Protein AF-A0A7V7JJ80-F1 (afdb_monomer)

Structure (mmCIF, N/CA/C/O backbone):
data_AF-A0A7V7JJ80-F1
#
_entry.id   AF-A0A7V7JJ80-F1
#
loop_
_atom_site.group_PDB
_atom_site.id
_atom_site.type_symbol
_atom_site.label_atom_id
_atom_site.label_alt_id
_atom_site.label_comp_id
_atom_site.label_asym_id
_atom_site.label_entity_id
_atom_site.label_seq_id
_atom_site.pdbx_PDB_ins_code
_atom_site.Cartn_x
_atom_site.Cartn_y
_atom_site.Cartn_z
_atom_site.occupancy
_atom_site.B_iso_or_equiv
_atom_site.auth_seq_id
_atom_site.auth_comp_id
_atom_site.auth_asym_id
_atom_site.auth_atom_id
_atom_site.pdbx_PDB_model_num
ATOM 1 N N . MET A 1 1 ? 18.410 -18.237 35.821 1.00 36.31 1 MET A N 1
ATOM 2 C CA . MET A 1 1 ? 18.209 -16.831 36.235 1.00 36.31 1 MET A CA 1
ATOM 3 C C . MET A 1 1 ? 16.917 -16.385 35.571 1.00 36.31 1 MET A C 1
ATOM 5 O O . MET A 1 1 ? 16.796 -16.588 34.374 1.00 36.31 1 MET A O 1
ATOM 9 N N . ALA A 1 2 ? 15.917 -16.011 36.369 1.00 37.94 2 ALA A N 1
ATOM 10 C CA . ALA A 1 2 ? 14.494 -16.068 36.029 1.00 37.94 2 ALA A CA 1
ATOM 11 C C . ALA A 1 2 ? 14.069 -15.087 34.918 1.00 37.94 2 ALA A C 1
ATOM 13 O O . ALA A 1 2 ? 14.255 -13.881 35.054 1.00 37.94 2 ALA A O 1
ATOM 14 N N . GLU A 1 3 ? 13.460 -15.618 33.855 1.00 37.62 3 GLU A N 1
ATOM 15 C CA . GLU A 1 3 ? 12.660 -14.861 32.888 1.00 37.62 3 GLU A CA 1
ATOM 16 C C . GLU A 1 3 ? 11.369 -14.423 33.586 1.00 37.62 3 GLU A C 1
ATOM 18 O O . GLU A 1 3 ? 10.495 -15.235 33.890 1.00 37.62 3 GLU A O 1
ATOM 23 N N . SER A 1 4 ? 11.262 -13.137 33.907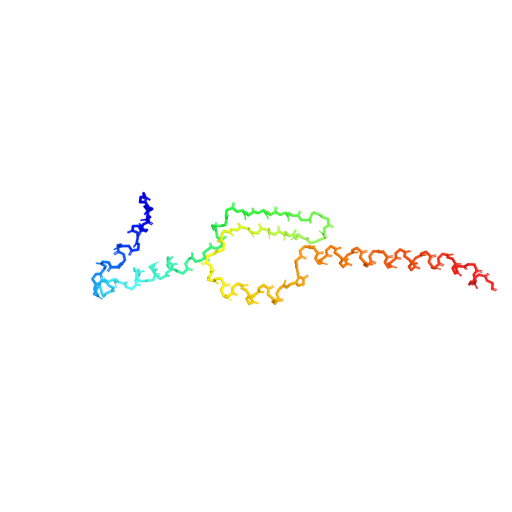 1.00 41.31 4 SER A N 1
ATOM 24 C CA . SER A 1 4 ? 10.019 -12.537 34.374 1.00 41.31 4 SER A CA 1
ATOM 25 C C . SER A 1 4 ? 9.044 -12.438 33.201 1.00 41.31 4 SER A C 1
ATOM 27 O O . SER A 1 4 ? 8.960 -11.417 32.521 1.00 41.31 4 SER A O 1
ATOM 29 N N . SER A 1 5 ? 8.300 -13.519 32.965 1.00 47.38 5 SER A N 1
ATOM 30 C CA . SER A 1 5 ? 7.060 -13.502 32.192 1.00 47.38 5 SER A CA 1
ATOM 31 C C . SER A 1 5 ? 6.161 -12.413 32.775 1.00 47.38 5 SER A C 1
ATOM 33 O O . SER A 1 5 ? 5.546 -12.602 33.822 1.00 47.38 5 SER A O 1
ATOM 35 N N . GLN A 1 6 ? 6.144 -11.234 32.152 1.00 55.06 6 GLN A N 1
ATOM 36 C CA . GLN A 1 6 ? 5.188 -10.181 32.473 1.00 55.06 6 GLN A CA 1
ATOM 37 C C . GLN A 1 6 ? 3.812 -10.677 32.033 1.00 55.06 6 GLN A C 1
ATOM 39 O O . GLN A 1 6 ? 3.379 -10.419 30.912 1.00 55.06 6 GLN A O 1
ATOM 44 N N . THR A 1 7 ? 3.151 -11.445 32.895 1.00 56.66 7 THR A N 1
ATOM 45 C CA . THR A 1 7 ? 1.742 -11.788 32.740 1.00 56.66 7 THR A CA 1
ATOM 46 C C . THR A 1 7 ? 0.983 -10.477 32.624 1.00 56.66 7 THR A C 1
ATOM 48 O O . THR A 1 7 ? 1.120 -9.588 33.467 1.00 56.66 7 THR A O 1
ATOM 51 N N . ASN A 1 8 ? 0.253 -10.310 31.528 1.00 75.31 8 ASN A N 1
ATOM 52 C CA . ASN A 1 8 ? -0.501 -9.097 31.286 1.00 75.31 8 ASN A CA 1
ATOM 53 C C . ASN A 1 8 ? -1.548 -8.968 32.411 1.00 75.31 8 ASN A C 1
ATOM 55 O O . ASN A 1 8 ? -2.405 -9.844 32.521 1.00 75.31 8 ASN A O 1
ATOM 59 N N . PRO A 1 9 ? -1.517 -7.919 33.254 1.00 76.00 9 PRO A N 1
ATOM 60 C CA . PRO A 1 9 ? -2.394 -7.814 34.426 1.00 76.00 9 PRO A CA 1
ATOM 61 C C . PRO A 1 9 ? -3.887 -7.809 34.061 1.00 76.00 9 PRO A C 1
ATOM 63 O O . PRO A 1 9 ? -4.733 -8.126 34.891 1.00 76.00 9 PRO A O 1
ATOM 66 N N . LEU A 1 10 ? -4.220 -7.480 32.808 1.00 72.38 10 LEU A N 1
ATOM 67 C CA . LEU A 1 10 ? -5.570 -7.627 32.264 1.00 72.38 10 LEU A CA 1
ATOM 68 C C . LEU A 1 10 ? -5.978 -9.088 32.072 1.00 72.38 10 LEU A C 1
ATOM 70 O O . LEU A 1 10 ? -7.122 -9.430 32.326 1.00 72.38 10 LEU A O 1
ATOM 74 N N . GLU A 1 11 ? -5.066 -9.939 31.620 1.00 75.25 11 GLU A N 1
ATOM 75 C CA . GLU A 1 11 ? -5.327 -11.353 31.338 1.00 75.25 11 GLU A CA 1
ATOM 76 C C . GLU A 1 11 ? -5.590 -12.115 32.642 1.00 75.25 11 GLU A C 1
ATOM 78 O O . GLU A 1 11 ? -6.582 -12.826 32.759 1.00 75.25 11 GLU A O 1
ATOM 83 N N . GLU A 1 12 ? -4.804 -11.825 33.681 1.00 83.25 12 GLU A N 1
ATOM 84 C CA . GLU A 1 12 ? -5.011 -12.372 35.024 1.00 83.25 12 GLU A CA 1
ATOM 85 C C . GLU A 1 12 ? -6.308 -11.871 35.686 1.00 83.25 12 GLU A C 1
ATOM 87 O O . GLU A 1 12 ? -6.955 -12.603 36.436 1.00 83.25 12 GLU A O 1
ATOM 92 N N . LEU A 1 13 ? -6.717 -10.629 35.410 1.00 81.00 13 LEU A N 1
ATOM 93 C CA . LEU A 1 13 ? -7.990 -10.091 35.891 1.00 81.00 13 LEU A CA 1
ATOM 94 C C . LEU A 1 13 ? -9.185 -10.735 35.177 1.00 81.00 13 LEU A C 1
ATOM 96 O O . LEU A 1 13 ? -10.186 -11.031 35.828 1.00 81.00 13 LEU A O 1
ATOM 100 N N . LEU A 1 14 ? -9.081 -10.962 33.865 1.00 81.06 14 LEU A N 1
ATOM 101 C CA . LEU A 1 14 ? -10.126 -11.606 33.068 1.00 81.06 14 LEU A CA 1
ATOM 102 C C . LEU A 1 14 ? -10.324 -13.075 33.471 1.00 81.06 14 LEU A C 1
ATOM 104 O O . LEU A 1 14 ? -11.468 -13.506 33.594 1.00 81.06 14 LEU A O 1
ATOM 108 N N . ASP A 1 15 ? -9.244 -13.805 33.765 1.00 83.06 15 ASP A N 1
ATOM 109 C CA . ASP A 1 15 ? -9.297 -15.199 34.241 1.00 83.06 15 ASP A CA 1
ATOM 110 C C . ASP A 1 15 ? -9.944 -15.347 35.626 1.00 83.06 15 ASP A C 1
ATOM 112 O O . ASP A 1 15 ? -10.480 -16.400 35.971 1.00 83.06 15 ASP A O 1
ATOM 116 N N . ARG A 1 16 ? -9.907 -14.287 36.440 1.00 84.94 16 ARG A N 1
ATOM 117 C CA . ARG A 1 16 ? -10.488 -14.262 37.790 1.00 84.94 16 ARG A CA 1
ATOM 118 C C . ARG A 1 16 ? -11.930 -13.757 37.822 1.00 84.94 16 ARG A C 1
ATOM 120 O O . ARG A 1 16 ? -12.499 -13.634 38.909 1.00 84.94 16 ARG A O 1
ATOM 127 N N . LEU A 1 17 ? -12.529 -13.443 36.671 1.00 85.06 17 LEU A N 1
ATOM 128 C CA . LEU A 1 17 ? -13.918 -13.000 36.623 1.00 85.06 17 LEU A CA 1
ATOM 129 C C . LEU A 1 17 ? -14.867 -14.139 37.044 1.00 85.06 17 LEU A C 1
ATOM 131 O O . LEU A 1 17 ? -14.761 -15.255 36.533 1.00 85.06 17 LEU A O 1
ATOM 135 N N . PRO A 1 18 ? -15.828 -13.880 37.951 1.00 85.75 18 PRO A N 1
ATOM 136 C CA . PRO A 1 18 ? -16.830 -14.871 38.315 1.00 85.75 18 PRO A CA 1
ATOM 137 C C . PRO A 1 18 ? -17.737 -15.180 37.117 1.00 85.75 18 PRO A C 1
ATOM 139 O O . PRO A 1 18 ? -18.070 -14.292 36.330 1.00 85.75 18 PRO A O 1
ATOM 142 N N . SER A 1 19 ? -18.191 -16.430 37.005 1.00 74.62 19 SER A N 1
ATOM 143 C CA . SER A 1 19 ? -18.946 -16.935 35.846 1.00 74.62 19 SER A CA 1
ATOM 144 C C . SER A 1 19 ? -20.260 -16.193 35.556 1.00 74.62 19 SER A C 1
ATOM 146 O O . SER A 1 19 ? -20.725 -16.230 34.422 1.00 74.62 19 SER A O 1
ATOM 148 N N . GLY A 1 20 ? -20.820 -15.482 36.541 1.00 79.81 20 GLY A N 1
ATOM 149 C CA . GLY A 1 20 ? -22.026 -14.653 36.403 1.00 79.81 20 GLY A CA 1
ATOM 150 C C . GLY A 1 20 ? -21.773 -13.148 36.242 1.00 79.81 20 GLY A C 1
ATOM 151 O O . GLY A 1 20 ? -22.715 -12.364 36.297 1.00 79.81 20 GLY A O 1
ATOM 152 N N . PHE A 1 21 ? -20.523 -12.696 36.072 1.00 84.44 21 PHE A N 1
ATOM 153 C CA . PHE A 1 21 ? -20.210 -11.262 35.945 1.00 84.44 21 PHE A CA 1
ATOM 154 C C . PHE A 1 21 ? -20.988 -10.591 34.802 1.00 84.44 21 PHE A C 1
ATOM 156 O O . PHE A 1 21 ? -21.492 -9.477 34.943 1.00 84.44 21 PHE A O 1
ATOM 163 N N . PHE A 1 22 ? -21.128 -11.294 33.677 1.00 79.00 22 PHE A N 1
ATOM 164 C CA . PHE A 1 22 ? -21.805 -10.782 32.488 1.00 79.00 22 PHE A CA 1
ATOM 165 C C . PHE A 1 22 ? -23.332 -10.717 32.630 1.00 79.00 22 PHE A C 1
ATOM 167 O O . PHE A 1 22 ? -23.969 -9.955 31.898 1.00 79.00 22 PHE A O 1
ATOM 174 N N . ASP A 1 23 ? -23.907 -11.445 33.592 1.00 82.75 23 ASP A N 1
ATOM 175 C CA . ASP A 1 23 ? -25.349 -11.448 33.861 1.00 82.75 23 ASP A CA 1
ATOM 176 C C . ASP A 1 23 ? -25.799 -10.152 34.548 1.00 82.75 23 ASP A C 1
ATOM 178 O O . ASP A 1 23 ? -26.925 -9.699 34.351 1.00 82.75 23 ASP A O 1
ATOM 182 N N . GLY A 1 24 ? -24.899 -9.513 35.305 1.00 83.38 24 GLY A N 1
ATOM 183 C CA . GLY A 1 24 ? -25.138 -8.219 35.950 1.00 83.38 24 GLY A CA 1
ATOM 184 C C . GLY A 1 24 ? -24.974 -7.011 35.023 1.00 83.38 24 GLY A C 1
ATOM 185 O O . GLY A 1 24 ? -25.331 -5.897 35.406 1.00 83.38 24 GLY A O 1
ATOM 186 N N . LEU A 1 25 ? -24.441 -7.203 33.810 1.00 86.00 25 LEU A N 1
ATOM 187 C CA . LEU A 1 25 ? -24.263 -6.115 32.850 1.00 86.00 25 LEU A CA 1
ATOM 188 C C . LEU A 1 25 ? -25.589 -5.769 32.185 1.00 86.00 25 LEU A C 1
ATOM 190 O O . LEU A 1 25 ? -26.252 -6.631 31.596 1.00 86.00 25 LEU A O 1
ATOM 194 N N . ASN A 1 26 ? -25.932 -4.483 32.193 1.00 88.69 26 ASN A N 1
ATOM 195 C CA . ASN A 1 26 ? -27.064 -3.994 31.421 1.00 88.69 26 ASN A CA 1
ATOM 196 C C . ASN A 1 26 ? -26.767 -4.066 29.904 1.00 88.69 26 ASN A C 1
ATOM 198 O O . ASN A 1 26 ? -25.629 -4.275 29.469 1.00 88.69 26 ASN A O 1
ATOM 202 N N . ALA A 1 27 ? -27.804 -3.914 29.078 1.00 85.69 27 ALA A N 1
ATOM 203 C CA . ALA A 1 27 ? -27.669 -4.025 27.624 1.00 85.69 27 ALA A CA 1
ATOM 204 C C . ALA A 1 27 ? -26.675 -3.004 27.032 1.00 85.69 27 ALA A C 1
ATOM 206 O O . ALA A 1 27 ? -25.952 -3.320 26.089 1.00 85.69 27 ALA A O 1
ATOM 207 N N . GLU A 1 28 ? -26.598 -1.809 27.616 1.00 84.88 28 GLU A N 1
ATOM 208 C CA . GLU A 1 28 ? -25.734 -0.718 27.161 1.00 84.88 28 GLU A CA 1
ATOM 209 C C . GLU A 1 28 ? -24.254 -0.974 27.495 1.00 84.88 28 GLU A C 1
ATOM 211 O O . GLU A 1 28 ? -23.388 -0.857 26.633 1.00 84.88 28 GLU A O 1
ATOM 216 N N . GLN A 1 29 ? -23.961 -1.443 28.707 1.00 85.94 29 GLN A N 1
ATOM 217 C CA . GLN A 1 29 ? -22.632 -1.853 29.166 1.00 85.94 29 GLN A CA 1
ATOM 218 C C . GLN A 1 29 ? -22.110 -3.041 28.360 1.00 85.94 29 GLN A C 1
ATOM 220 O O . GLN A 1 29 ? -20.927 -3.107 28.029 1.00 85.94 29 GLN A O 1
ATOM 225 N N . ARG A 1 30 ? -22.998 -3.973 27.999 1.00 84.31 30 ARG A N 1
ATOM 226 C CA . ARG A 1 30 ? -22.653 -5.117 27.152 1.00 84.31 30 ARG A CA 1
ATOM 227 C C . ARG A 1 30 ? -22.303 -4.679 25.732 1.00 84.31 30 ARG A C 1
ATOM 229 O O . ARG A 1 30 ? -21.334 -5.186 25.173 1.00 84.31 30 ARG A O 1
ATOM 236 N N . ALA A 1 31 ? -23.042 -3.717 25.177 1.00 82.31 31 ALA A N 1
ATOM 237 C CA . ALA A 1 31 ? -22.739 -3.129 23.874 1.00 82.31 31 ALA A CA 1
ATOM 238 C C . ALA A 1 31 ? -21.396 -2.378 23.885 1.00 82.31 31 ALA A C 1
ATOM 240 O O . ALA A 1 31 ? -20.579 -2.581 22.992 1.00 82.31 31 ALA A O 1
ATOM 241 N N . GLN A 1 32 ? -21.123 -1.593 24.930 1.00 82.56 32 GLN A N 1
ATOM 242 C CA . GLN A 1 32 ? -19.850 -0.881 25.094 1.00 82.56 32 GLN A CA 1
ATOM 243 C C . GLN A 1 32 ? -18.660 -1.839 25.246 1.00 82.56 32 GLN A C 1
ATOM 245 O O . GLN A 1 32 ? -17.607 -1.624 24.645 1.00 82.56 32 GLN A O 1
ATOM 250 N N . LEU A 1 33 ? -18.817 -2.924 26.012 1.00 82.38 33 LEU A N 1
ATOM 251 C CA . LEU A 1 33 ? -17.774 -3.938 26.171 1.00 82.38 33 LEU A CA 1
ATOM 252 C C . LEU A 1 33 ? -17.515 -4.692 24.859 1.00 82.38 33 LEU A C 1
ATOM 254 O O . LEU A 1 33 ? -16.364 -4.949 24.502 1.00 82.38 33 LEU A O 1
ATOM 258 N N . TRP A 1 34 ? -18.582 -5.003 24.120 1.00 78.88 34 TRP A N 1
ATOM 259 C CA . TRP A 1 34 ? -18.492 -5.605 22.793 1.00 78.88 34 TRP A CA 1
ATOM 260 C C . TRP A 1 34 ? -17.746 -4.699 21.807 1.00 78.88 34 TRP A C 1
ATOM 262 O O . TRP A 1 34 ? -16.843 -5.162 21.107 1.00 78.88 34 TRP A O 1
ATOM 272 N N . GLU A 1 35 ? -18.069 -3.404 21.798 1.00 77.88 35 GLU A N 1
ATOM 273 C CA . GLU A 1 35 ? -17.414 -2.391 20.969 1.00 77.88 35 GLU A CA 1
ATOM 274 C C . GLU A 1 35 ? -15.931 -2.227 21.331 1.00 77.88 35 GLU A C 1
ATOM 276 O O . GLU A 1 35 ? -15.075 -2.211 20.444 1.00 77.88 35 GLU A O 1
ATOM 281 N N . ALA A 1 36 ? -15.597 -2.203 22.624 1.00 75.94 36 ALA A N 1
ATOM 282 C CA . ALA A 1 36 ? -14.215 -2.146 23.096 1.00 75.94 36 ALA A CA 1
ATOM 283 C C . ALA A 1 36 ? -13.399 -3.387 22.685 1.00 75.94 36 ALA A C 1
ATOM 285 O O . ALA A 1 36 ? -12.232 -3.257 22.312 1.00 75.94 36 ALA A O 1
ATOM 286 N N . GLY A 1 37 ? -14.010 -4.578 22.699 1.00 70.50 37 GLY A N 1
ATOM 287 C CA . GLY A 1 37 ? -13.384 -5.821 22.234 1.00 70.50 37 GLY A CA 1
ATOM 288 C C . GLY A 1 37 ? -13.229 -5.906 20.710 1.00 70.50 37 GLY A C 1
ATOM 289 O O . GLY A 1 37 ? -12.277 -6.508 20.217 1.00 70.50 37 GLY A O 1
ATOM 290 N N . HIS A 1 38 ? -14.128 -5.266 19.957 1.00 62.62 38 HIS A N 1
ATOM 291 C CA . HIS A 1 38 ? -14.109 -5.226 18.488 1.00 62.62 38 HIS A CA 1
ATOM 292 C C . HIS A 1 38 ? -13.323 -4.052 17.910 1.00 62.62 38 HIS A C 1
ATOM 294 O O . HIS A 1 38 ? -13.148 -3.971 16.692 1.00 62.62 38 HIS A O 1
ATOM 300 N N . ALA A 1 39 ? -12.794 -3.171 18.757 1.00 53.16 39 ALA A N 1
ATOM 301 C CA . ALA A 1 39 ? -11.908 -2.089 18.373 1.00 53.16 39 ALA A CA 1
ATOM 302 C C . ALA A 1 39 ? -10.526 -2.615 17.923 1.00 53.16 39 ALA A C 1
ATOM 304 O O . ALA A 1 39 ? -9.487 -2.154 18.396 1.00 53.16 39 ALA A O 1
ATOM 305 N N . VAL A 1 40 ? -10.481 -3.485 16.904 1.00 52.31 40 VAL A N 1
ATOM 306 C CA . VAL A 1 40 ? -9.360 -3.596 15.956 1.00 52.31 40 VAL A CA 1
ATOM 307 C C . VAL A 1 40 ? -9.363 -2.314 15.130 1.00 52.31 40 VAL A C 1
ATOM 309 O O . VAL A 1 40 ? -9.660 -2.268 13.939 1.00 52.31 40 VAL A O 1
ATOM 312 N N . THR A 1 41 ? -9.133 -1.207 15.820 1.00 52.06 41 THR A N 1
ATOM 313 C CA . THR A 1 41 ? -9.216 0.100 15.219 1.00 52.06 41 THR A CA 1
ATOM 314 C C . THR A 1 41 ? -7.868 0.357 14.592 1.00 52.06 41 THR A C 1
ATOM 316 O O . THR A 1 41 ? -6.858 0.518 15.278 1.00 52.06 41 THR A O 1
ATOM 319 N N . TRP A 1 42 ? -7.881 0.507 13.277 1.00 51.88 42 TRP A N 1
ATOM 320 C CA . TRP A 1 42 ? -6.789 0.977 12.429 1.00 51.88 42 TRP A CA 1
ATOM 321 C C . TRP A 1 42 ? -6.215 2.351 12.876 1.00 51.88 42 TRP A C 1
ATOM 323 O O . TRP A 1 42 ? -5.347 2.921 12.223 1.00 51.88 42 TRP A O 1
ATOM 333 N N . LYS A 1 43 ? -6.703 2.920 13.991 1.00 53.38 43 LYS A N 1
ATOM 334 C CA . LYS A 1 43 ? -6.251 4.158 14.635 1.00 53.38 43 LYS A CA 1
ATOM 335 C C . LYS A 1 43 ? -4.907 4.019 15.359 1.00 53.38 43 LYS A C 1
ATOM 337 O O . LYS A 1 43 ? -4.300 5.046 15.637 1.00 53.38 43 LYS A O 1
ATOM 342 N N . ARG A 1 44 ? -4.431 2.808 15.679 1.00 53.81 44 ARG A N 1
ATOM 343 C CA . ARG A 1 44 ? -3.230 2.608 16.517 1.00 53.81 44 ARG A CA 1
ATOM 344 C C . ARG 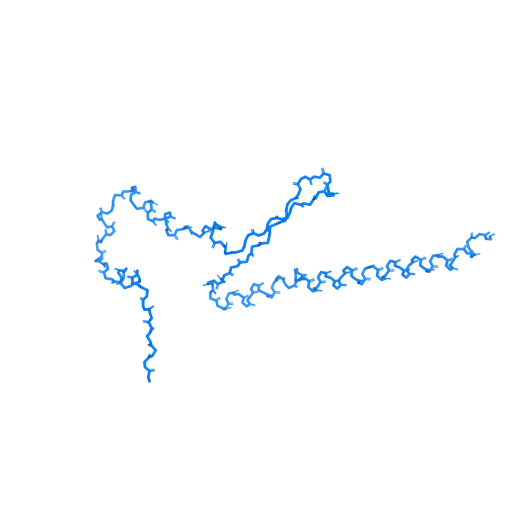A 1 44 ? -2.110 1.857 15.790 1.00 53.81 44 ARG A C 1
ATOM 346 O O . ARG A 1 44 ? -1.555 0.901 16.318 1.00 53.81 44 ARG A O 1
ATOM 353 N N . HIS A 1 45 ? -1.778 2.282 14.572 1.00 54.31 45 HIS A N 1
ATOM 354 C CA . HIS A 1 45 ? -0.547 1.836 13.915 1.00 54.31 45 HIS A CA 1
ATOM 355 C C . HIS A 1 45 ? 0.591 2.818 14.233 1.00 54.31 45 HIS A C 1
ATOM 357 O O . HIS A 1 45 ? 0.398 4.021 14.053 1.00 54.31 45 HIS A O 1
ATOM 363 N N . PRO A 1 46 ? 1.755 2.340 14.715 1.00 51.91 46 PRO A N 1
ATOM 364 C CA . PRO A 1 46 ? 2.871 3.199 15.117 1.00 51.91 46 PRO A CA 1
ATOM 365 C C . PRO A 1 46 ? 3.460 4.011 13.957 1.00 51.91 46 PRO A C 1
ATOM 367 O O . PRO A 1 46 ? 4.086 5.038 14.196 1.00 51.91 46 PRO A O 1
ATOM 370 N N . VAL A 1 47 ? 3.227 3.598 12.706 1.00 52.75 47 VAL A N 1
ATOM 371 C CA . VAL A 1 47 ? 3.638 4.346 11.516 1.00 52.75 47 VAL A CA 1
ATOM 372 C C . VAL A 1 47 ? 2.445 4.502 10.573 1.00 52.75 47 VAL A C 1
ATOM 374 O O . VAL A 1 47 ? 1.933 3.521 10.033 1.00 52.75 47 VAL A O 1
ATOM 377 N N . ASN A 1 48 ? 2.007 5.748 10.378 1.00 58.78 48 ASN A N 1
ATOM 378 C CA . ASN A 1 48 ? 0.971 6.148 9.425 1.00 58.78 48 ASN A CA 1
ATOM 379 C C . ASN A 1 48 ? 1.526 7.293 8.570 1.00 58.78 48 ASN A C 1
ATOM 381 O O . ASN A 1 48 ? 1.438 8.461 8.947 1.00 58.78 48 ASN A O 1
ATOM 385 N N . ILE A 1 49 ? 2.158 6.947 7.448 1.00 65.19 49 ILE A N 1
ATOM 386 C CA . ILE A 1 49 ? 2.716 7.927 6.513 1.00 65.19 49 ILE A CA 1
ATOM 387 C C . ILE A 1 49 ? 1.701 8.118 5.393 1.00 65.19 49 ILE A C 1
ATOM 389 O O . ILE A 1 49 ? 1.368 7.173 4.677 1.00 65.19 49 ILE A O 1
ATOM 393 N N . ARG A 1 50 ? 1.212 9.349 5.240 1.00 70.31 50 ARG A N 1
ATOM 394 C CA . ARG A 1 50 ? 0.286 9.733 4.173 1.00 70.31 50 ARG A CA 1
ATOM 395 C C . ARG A 1 50 ? 1.011 10.632 3.192 1.00 70.31 50 ARG A C 1
ATOM 397 O O . ARG A 1 50 ? 1.410 11.736 3.550 1.00 70.31 50 ARG A O 1
ATOM 404 N N . VAL A 1 51 ? 1.168 10.161 1.963 1.00 73.75 51 VAL A N 1
ATOM 405 C CA . VAL A 1 51 ? 1.770 10.932 0.877 1.00 73.75 51 VAL A CA 1
ATOM 406 C C . VAL A 1 51 ? 0.661 11.315 -0.091 1.00 73.75 51 VAL A C 1
ATOM 408 O O . VAL A 1 51 ? 0.011 10.453 -0.680 1.00 73.75 51 VAL A O 1
ATOM 411 N N . ASN A 1 52 ? 0.423 12.614 -0.241 1.00 72.56 52 ASN A N 1
ATOM 412 C CA . ASN A 1 52 ? -0.445 13.129 -1.296 1.00 72.56 52 ASN A CA 1
ATOM 413 C C . ASN A 1 52 ? 0.341 13.140 -2.605 1.00 72.56 52 ASN A C 1
ATOM 415 O O . ASN A 1 52 ? 1.506 13.534 -2.601 1.00 72.56 52 ASN A O 1
ATOM 419 N N . LEU A 1 53 ? -0.280 12.723 -3.708 1.00 74.38 53 LEU A N 1
ATOM 420 C CA . LEU A 1 53 ? 0.369 12.685 -5.016 1.00 74.38 53 LEU A CA 1
ATOM 421 C C . LEU A 1 53 ? -0.074 13.913 -5.835 1.00 74.38 53 LEU A C 1
ATOM 423 O O . LEU A 1 53 ? -1.140 13.877 -6.449 1.00 74.38 53 LEU A O 1
ATOM 427 N N . PRO A 1 54 ? 0.692 15.023 -5.829 1.00 69.25 54 PRO A N 1
ATOM 428 C CA . PRO A 1 54 ? 0.244 16.296 -6.400 1.00 69.25 54 PRO A CA 1
ATOM 429 C C . PRO A 1 54 ? 0.199 16.303 -7.936 1.00 69.25 54 PRO A C 1
ATOM 431 O O . PRO A 1 54 ? -0.386 17.210 -8.516 1.00 69.25 54 PRO A O 1
ATOM 434 N N . TRP A 1 55 ? 0.805 15.313 -8.599 1.00 68.62 55 TRP A N 1
ATOM 43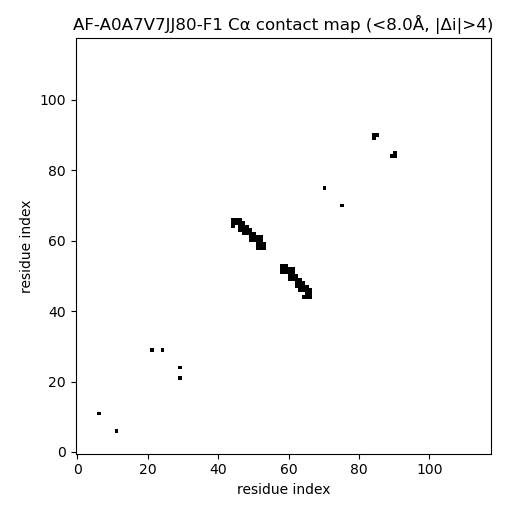5 C CA . TRP A 1 55 ? 0.944 15.272 -10.060 1.00 68.62 55 TRP A CA 1
ATOM 436 C C . TRP A 1 55 ? -0.198 14.562 -10.796 1.00 68.62 55 TRP A C 1
ATOM 438 O O . TRP A 1 55 ? -0.201 14.549 -12.025 1.00 68.62 55 TRP A O 1
ATOM 448 N N . LEU A 1 56 ? -1.165 13.965 -10.088 1.00 64.56 56 LEU A N 1
ATOM 449 C CA . LEU A 1 56 ? -2.340 13.364 -10.726 1.00 64.56 56 LEU A CA 1
ATOM 450 C C . LEU A 1 56 ? -3.519 14.352 -10.720 1.00 64.56 56 LEU A C 1
ATOM 452 O O . LEU A 1 56 ? -3.757 15.017 -9.713 1.00 64.56 56 LEU A O 1
ATOM 456 N 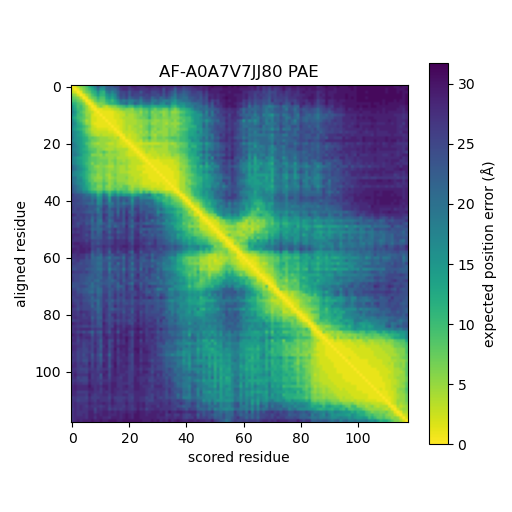N . PRO A 1 57 ? -4.329 14.405 -11.796 1.00 64.31 57 PRO A N 1
ATOM 457 C CA . PRO A 1 57 ? -5.481 15.311 -11.904 1.00 64.31 57 PRO A CA 1
ATOM 458 C C . PRO A 1 57 ? -6.601 15.010 -10.892 1.00 64.31 57 PRO A C 1
ATOM 460 O O . PRO A 1 57 ? -7.572 15.756 -10.783 1.00 64.31 57 PRO A O 1
ATOM 463 N N . ARG A 1 58 ? -6.484 13.913 -10.135 1.00 58.34 58 ARG A N 1
ATOM 464 C CA . ARG A 1 58 ? -7.370 13.550 -9.028 1.00 58.34 58 ARG A CA 1
ATOM 465 C C . ARG A 1 58 ? -6.581 13.588 -7.725 1.00 58.34 58 ARG A C 1
ATOM 467 O O . ARG A 1 58 ? -5.451 13.113 -7.680 1.00 58.34 58 ARG A O 1
ATOM 474 N N . ARG A 1 59 ? -7.204 14.115 -6.662 1.00 70.19 59 ARG A N 1
ATOM 475 C CA . ARG A 1 59 ? -6.659 14.167 -5.294 1.00 70.19 59 ARG A CA 1
ATOM 476 C C . ARG A 1 59 ? -6.501 12.752 -4.737 1.00 70.19 59 ARG A C 1
ATOM 478 O O . ARG A 1 59 ? -7.378 12.247 -4.042 1.00 70.19 59 ARG A O 1
ATOM 485 N N . LEU A 1 60 ? -5.405 12.105 -5.102 1.00 66.25 60 LEU A N 1
ATOM 486 C CA . LEU A 1 60 ? -5.066 10.753 -4.689 1.00 66.25 60 LEU A CA 1
ATOM 487 C C . LEU A 1 60 ? -4.033 10.826 -3.566 1.00 66.25 60 LEU A C 1
ATOM 489 O O . LEU A 1 60 ?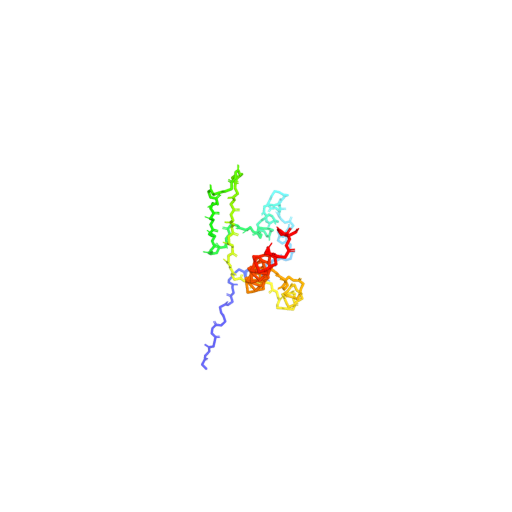 -3.074 11.599 -3.625 1.00 66.25 60 LEU A O 1
ATOM 493 N N . PHE A 1 61 ? -4.250 10.018 -2.536 1.00 66.38 61 PHE A N 1
ATOM 494 C CA . PHE A 1 61 ? -3.342 9.880 -1.408 1.00 66.38 61 PHE A CA 1
ATOM 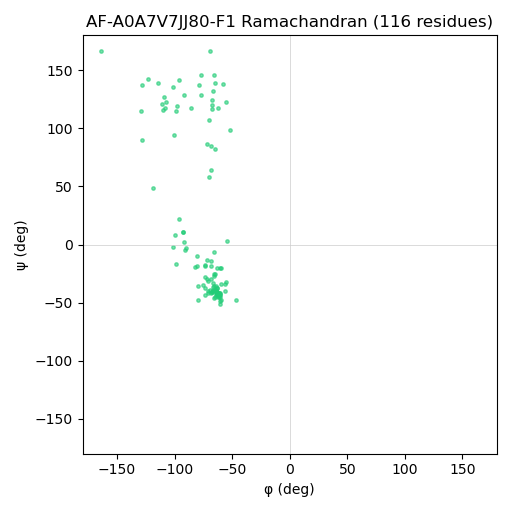495 C C . PHE A 1 61 ? -2.937 8.415 -1.276 1.00 66.38 61 PHE A C 1
ATOM 497 O O . PHE A 1 61 ? -3.744 7.510 -1.484 1.00 66.38 61 PHE A O 1
ATOM 504 N N . VAL A 1 62 ? -1.679 8.185 -0.922 1.00 67.00 62 VAL A N 1
ATOM 505 C CA . VAL A 1 62 ? -1.138 6.864 -0.610 1.00 67.00 62 VAL A CA 1
ATOM 506 C C . VAL A 1 62 ? -0.880 6.822 0.888 1.00 67.00 62 VAL A C 1
ATOM 508 O O . VAL A 1 62 ? -0.228 7.713 1.431 1.00 67.00 62 VAL A O 1
ATOM 511 N N . THR A 1 63 ? -1.410 5.805 1.568 1.00 63.84 63 THR A N 1
ATOM 512 C CA . THR A 1 63 ? -1.158 5.582 2.997 1.00 63.84 63 THR A CA 1
ATOM 513 C C . THR A 1 63 ? -0.309 4.335 3.166 1.00 63.84 63 THR A C 1
ATOM 515 O O . THR A 1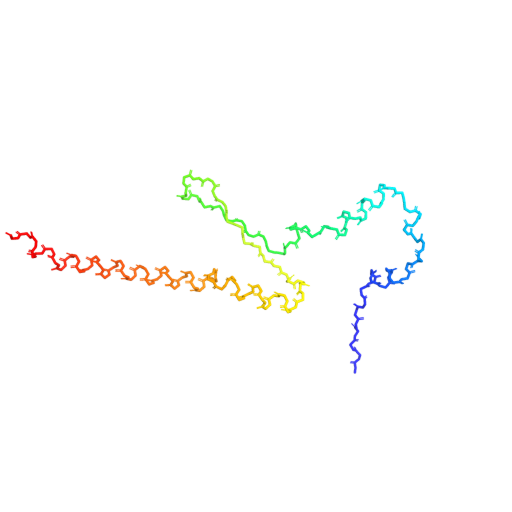 63 ? -0.719 3.248 2.766 1.00 63.84 63 THR A O 1
ATOM 518 N N . VAL A 1 64 ? 0.860 4.494 3.782 1.00 64.88 64 VAL A N 1
ATOM 519 C CA . VAL A 1 64 ? 1.698 3.383 4.232 1.00 64.88 64 VAL A CA 1
ATOM 520 C C . VAL A 1 64 ? 1.441 3.189 5.719 1.00 64.88 64 VAL A C 1
ATOM 522 O O . VAL A 1 64 ? 1.719 4.074 6.532 1.00 64.88 64 VAL A O 1
ATOM 525 N N . VAL A 1 65 ? 0.879 2.032 6.056 1.00 59.91 65 VAL A N 1
ATOM 526 C CA . VAL A 1 65 ? 0.601 1.619 7.431 1.00 59.91 65 VAL A CA 1
ATOM 527 C C . VAL A 1 65 ? 1.599 0.532 7.806 1.00 59.91 65 VAL A C 1
ATOM 529 O O . VAL A 1 65 ? 1.653 -0.500 7.140 1.00 59.91 65 VAL A O 1
ATOM 532 N N . ALA A 1 66 ? 2.375 0.746 8.867 1.00 56.25 66 ALA A N 1
ATOM 533 C CA . ALA A 1 66 ? 3.240 -0.286 9.432 1.00 56.25 66 ALA A CA 1
ATOM 534 C C . ALA A 1 66 ? 3.004 -0.422 10.944 1.00 56.25 66 ALA A C 1
ATOM 536 O O . ALA A 1 66 ? 2.844 0.564 11.667 1.00 56.25 66 ALA A O 1
ATOM 537 N N . GLY A 1 67 ? 2.954 -1.664 11.425 1.00 61.84 67 GLY A N 1
ATOM 538 C CA . GLY A 1 67 ? 2.742 -1.998 12.830 1.00 61.84 67 GLY A CA 1
ATOM 539 C C . GLY A 1 67 ? 3.125 -3.443 13.132 1.00 61.84 67 GLY A C 1
ATOM 540 O O . GLY A 1 67 ? 3.325 -4.231 12.211 1.00 61.84 67 GLY A O 1
ATOM 541 N N . SER A 1 68 ? 3.246 -3.783 14.420 1.00 56.53 68 SER A N 1
ATOM 542 C CA . SER A 1 68 ? 3.529 -5.162 14.823 1.00 56.53 68 SER A CA 1
ATOM 543 C C . SER A 1 68 ? 2.325 -6.043 14.501 1.00 56.53 68 SER A C 1
ATOM 545 O O . SER A 1 68 ? 1.240 -5.854 15.059 1.00 56.53 68 SER A O 1
ATOM 547 N N . GLU A 1 69 ? 2.525 -7.002 13.614 1.00 61.38 69 GLU A N 1
ATOM 548 C CA . GLU A 1 69 ? 1.527 -8.002 13.274 1.00 61.38 69 GLU A CA 1
ATOM 549 C C . GLU A 1 69 ? 1.285 -8.927 14.479 1.00 61.38 69 GLU A C 1
ATOM 551 O O . GLU A 1 69 ? 2.216 -9.558 14.973 1.00 61.38 69 GLU A O 1
ATOM 556 N N . ARG A 1 70 ? 0.044 -8.983 14.981 1.00 63.75 70 ARG A N 1
ATOM 557 C CA . ARG A 1 70 ? -0.336 -9.808 16.149 1.00 63.75 70 ARG A CA 1
ATOM 558 C C . ARG A 1 70 ? -1.053 -11.113 15.782 1.00 63.75 70 ARG A C 1
ATOM 560 O O . ARG A 1 70 ? -1.428 -11.871 16.670 1.00 63.75 70 ARG A O 1
ATOM 567 N N . ARG A 1 71 ? -1.300 -11.371 14.494 1.00 63.06 71 ARG A N 1
ATOM 568 C CA . ARG A 1 71 ? -1.982 -12.590 14.030 1.00 63.06 71 ARG A CA 1
ATOM 569 C C . ARG A 1 71 ? -1.018 -13.787 14.066 1.00 63.06 71 ARG A C 1
ATOM 571 O O . ARG A 1 71 ? 0.173 -13.631 13.816 1.00 63.06 71 ARG A O 1
ATOM 578 N N . ALA A 1 72 ? -1.536 -14.983 14.361 1.00 67.62 72 ALA A N 1
ATOM 579 C CA . ALA A 1 72 ? -0.745 -16.215 14.445 1.00 67.62 72 ALA A CA 1
ATOM 580 C C . ALA A 1 72 ? -0.006 -16.529 13.126 1.00 67.62 72 ALA A C 1
ATOM 582 O O . ALA A 1 72 ? -0.58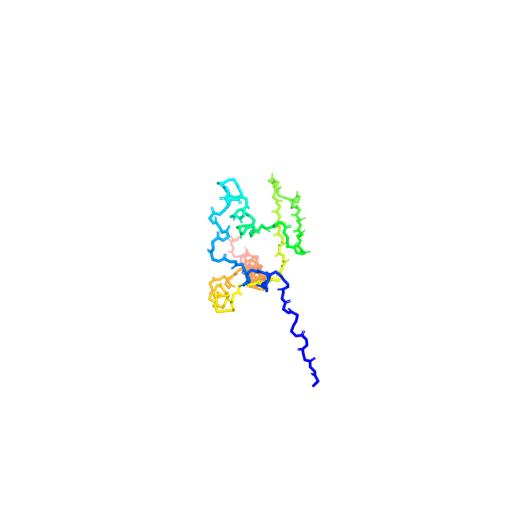0 -16.400 12.038 1.00 67.62 72 ALA A O 1
ATOM 583 N N . GLY A 1 73 ? 1.256 -16.965 13.232 1.00 59.97 73 GLY A N 1
ATOM 584 C CA . GLY A 1 73 ? 2.185 -17.125 12.103 1.00 59.97 73 GLY A CA 1
ATOM 585 C C . GLY A 1 73 ? 1.680 -18.020 10.966 1.00 59.97 73 GLY A C 1
ATOM 586 O O . GLY A 1 73 ? 1.936 -17.726 9.797 1.00 59.97 73 GLY A O 1
ATOM 587 N N . ASP A 1 74 ? 0.879 -19.041 11.281 1.00 59.38 74 ASP A N 1
ATOM 588 C CA . ASP A 1 74 ? 0.331 -19.971 10.287 1.00 59.38 74 ASP A CA 1
ATOM 589 C C . ASP A 1 74 ? -0.620 -19.291 9.293 1.00 59.38 74 ASP A C 1
ATOM 591 O O . ASP A 1 74 ? -0.602 -19.595 8.099 1.00 59.38 74 ASP A O 1
ATOM 595 N N . ARG A 1 75 ? -1.407 -18.302 9.743 1.00 58.38 75 ARG A N 1
ATOM 596 C CA . ARG A 1 75 ? -2.299 -17.533 8.857 1.00 58.38 75 ARG A CA 1
ATOM 597 C C . ARG A 1 75 ? -1.530 -16.528 7.998 1.00 58.38 75 ARG A C 1
ATOM 599 O O . ARG A 1 75 ? -1.854 -16.365 6.821 1.00 58.38 75 ARG A O 1
ATOM 606 N N . LEU A 1 76 ? -0.464 -15.930 8.529 1.00 60.81 76 LEU A N 1
ATOM 607 C CA . LEU A 1 76 ? 0.402 -15.026 7.763 1.00 60.81 76 LEU A CA 1
ATOM 608 C C . LEU A 1 76 ? 1.182 -15.731 6.653 1.00 60.81 76 LEU A C 1
ATOM 610 O O . LEU A 1 76 ? 1.366 -15.172 5.569 1.00 60.81 76 LEU A O 1
ATOM 614 N N . ALA A 1 77 ? 1.629 -16.962 6.899 1.00 60.34 77 ALA A N 1
ATOM 615 C CA . ALA A 1 77 ? 2.365 -17.748 5.914 1.00 60.34 77 ALA A CA 1
ATOM 616 C C . ALA A 1 77 ? 1.507 -18.124 4.692 1.00 60.34 77 ALA A C 1
ATOM 618 O O . ALA A 1 77 ? 2.040 -18.318 3.595 1.00 60.34 77 ALA A O 1
ATOM 619 N N . ILE A 1 78 ? 0.187 -18.215 4.871 1.00 62.09 78 ILE A N 1
ATOM 620 C CA . ILE A 1 78 ? -0.782 -18.477 3.802 1.00 62.09 78 ILE A CA 1
ATOM 621 C C . ILE A 1 78 ? -1.067 -17.183 3.023 1.00 62.09 78 ILE A C 1
ATOM 623 O O . ILE A 1 78 ? -0.960 -17.161 1.796 1.00 62.09 78 ILE A O 1
ATOM 627 N N . GLU A 1 79 ? -1.333 -16.075 3.719 1.00 58.53 79 GLU A N 1
ATOM 628 C CA . GLU A 1 79 ? -1.634 -14.775 3.100 1.00 58.53 79 GLU A CA 1
ATOM 629 C C . GLU A 1 79 ? -0.435 -14.194 2.323 1.00 58.53 79 GLU A C 1
ATOM 631 O O . GLU A 1 79 ? -0.591 -13.653 1.222 1.00 58.53 79 GLU A O 1
ATOM 636 N N . GLY A 1 80 ? 0.787 -14.406 2.827 1.00 60.28 80 GLY A N 1
ATOM 637 C CA . GLY A 1 80 ? 2.032 -14.003 2.170 1.00 60.28 80 GLY A CA 1
ATOM 638 C C . GLY A 1 80 ? 2.355 -14.770 0.880 1.00 60.28 80 GLY A C 1
ATOM 639 O O . GLY A 1 80 ? 3.157 -14.290 0.071 1.00 60.28 80 GLY A O 1
ATOM 640 N N . ARG A 1 81 ? 1.743 -15.943 0.649 1.00 59.03 81 ARG A N 1
ATOM 641 C CA . ARG A 1 81 ? 1.841 -16.655 -0.640 1.00 59.03 81 ARG A CA 1
ATOM 642 C C . ARG A 1 81 ? 0.901 -16.061 -1.685 1.00 59.03 81 ARG A C 1
ATOM 644 O O . ARG A 1 81 ? 1.299 -15.970 -2.841 1.00 59.03 81 ARG A O 1
ATOM 651 N N . LEU A 1 82 ? -0.284 -15.609 -1.274 1.00 58.97 82 LEU A N 1
ATOM 652 C CA . LEU A 1 82 ? -1.300 -15.041 -2.167 1.00 58.97 82 LEU A CA 1
ATOM 653 C C . LEU A 1 82 ? -0.938 -13.628 -2.660 1.00 58.97 82 LEU A C 1
ATOM 655 O O . LEU A 1 82 ? -1.122 -13.325 -3.833 1.00 58.97 82 LEU A O 1
ATOM 659 N N . HIS A 1 83 ? -0.333 -12.785 -1.817 1.00 53.31 83 HIS A N 1
ATOM 660 C CA . HIS A 1 83 ? -0.035 -11.379 -2.152 1.00 53.31 83 HIS A CA 1
ATOM 661 C C . HIS A 1 83 ? 1.401 -11.132 -2.658 1.00 53.31 83 HIS A C 1
ATOM 663 O O . HIS A 1 83 ? 1.921 -10.016 -2.600 1.00 53.31 83 HIS A O 1
ATOM 669 N N . ARG A 1 84 ? 2.083 -12.165 -3.175 1.00 55.94 84 ARG A N 1
ATOM 670 C CA . ARG A 1 84 ? 3.506 -12.092 -3.566 1.00 55.94 84 ARG A CA 1
ATOM 671 C C . ARG A 1 84 ? 3.781 -11.131 -4.736 1.00 55.94 84 ARG A C 1
ATOM 673 O O . ARG A 1 84 ? 4.888 -10.604 -4.834 1.00 55.94 84 ARG A O 1
ATOM 680 N N . LEU A 1 85 ? 2.799 -10.870 -5.598 1.00 56.00 85 LEU A N 1
ATOM 681 C CA . LEU A 1 85 ? 2.955 -10.003 -6.776 1.00 56.00 85 LEU A CA 1
ATOM 682 C C . LEU A 1 85 ? 3.157 -8.519 -6.417 1.00 56.00 85 LEU A C 1
ATOM 684 O O . LEU A 1 85 ? 3.867 -7.817 -7.127 1.00 56.00 85 LEU A O 1
ATOM 688 N N . LEU A 1 86 ? 2.605 -8.060 -5.289 1.00 56.12 86 LEU A N 1
ATOM 689 C CA . LEU A 1 86 ? 2.611 -6.648 -4.871 1.00 56.12 86 LEU A CA 1
ATOM 690 C C . LEU A 1 86 ? 3.799 -6.276 -3.969 1.00 56.12 86 LEU A C 1
ATOM 692 O O . LEU A 1 86 ? 3.831 -5.190 -3.393 1.00 56.12 86 LEU A O 1
ATOM 696 N N . ARG A 1 87 ? 4.798 -7.158 -3.823 1.00 67.12 87 ARG A N 1
ATOM 697 C CA . ARG A 1 87 ? 6.029 -6.798 -3.108 1.00 67.12 87 ARG A CA 1
ATOM 698 C C . ARG A 1 87 ? 6.772 -5.701 -3.883 1.00 67.12 87 ARG A C 1
ATOM 700 O O . ARG A 1 87 ? 6.903 -5.827 -5.101 1.00 67.12 87 ARG A O 1
ATOM 707 N N . PRO A 1 88 ? 7.336 -4.684 -3.206 1.00 65.56 88 PRO A N 1
ATOM 708 C CA . PRO A 1 88 ? 7.981 -3.547 -3.870 1.00 65.56 88 PRO A CA 1
ATOM 709 C C . PRO A 1 88 ? 9.104 -3.974 -4.828 1.00 65.56 88 PRO A C 1
ATOM 711 O O . PRO A 1 88 ? 9.248 -3.389 -5.896 1.00 65.56 88 PRO A O 1
ATOM 714 N N . GLY A 1 89 ? 9.837 -5.047 -4.504 1.00 70.12 89 GLY A N 1
ATOM 715 C CA . GLY A 1 89 ? 10.860 -5.611 -5.391 1.00 70.12 89 GLY A CA 1
ATOM 716 C C . GLY A 1 89 ? 10.307 -6.189 -6.699 1.00 70.12 89 GLY A C 1
ATOM 717 O O . GLY A 1 89 ? 10.897 -5.973 -7.752 1.00 70.12 89 GLY A O 1
ATOM 718 N N . ASN A 1 90 ? 9.151 -6.860 -6.664 1.00 73.88 90 ASN A N 1
ATOM 719 C CA . ASN A 1 90 ? 8.530 -7.409 -7.872 1.00 73.88 90 ASN A CA 1
ATOM 720 C C . ASN A 1 90 ? 7.966 -6.290 -8.753 1.00 73.88 90 ASN A C 1
ATOM 722 O O . ASN A 1 90 ? 8.163 -6.309 -9.964 1.00 73.88 90 ASN A O 1
ATOM 726 N N . VAL A 1 91 ? 7.329 -5.283 -8.148 1.00 79.75 91 VAL A N 1
ATOM 727 C CA . VAL A 1 91 ? 6.839 -4.101 -8.874 1.00 79.75 91 VAL A CA 1
ATOM 728 C C . VAL A 1 91 ? 7.993 -3.377 -9.572 1.00 79.75 91 VAL A C 1
ATOM 730 O O . VAL A 1 91 ? 7.902 -3.091 -10.765 1.00 79.75 91 VAL A O 1
ATOM 733 N N . LEU A 1 92 ? 9.103 -3.137 -8.866 1.00 83.31 92 LEU A N 1
ATOM 734 C CA . LEU A 1 92 ? 10.272 -2.468 -9.439 1.00 83.31 92 LEU A CA 1
ATOM 735 C C . LEU A 1 92 ? 10.905 -3.285 -10.575 1.00 83.31 92 LEU A C 1
ATOM 737 O O . LEU A 1 92 ? 11.289 -2.715 -11.594 1.00 83.31 92 LEU A O 1
ATOM 741 N N . PHE A 1 93 ? 10.957 -4.613 -10.434 1.00 81.69 93 PHE A N 1
ATOM 742 C CA . PHE A 1 93 ? 11.430 -5.510 -11.487 1.00 81.69 93 PHE A CA 1
ATOM 743 C C . PHE A 1 93 ? 10.574 -5.400 -12.757 1.00 81.69 93 PHE A C 1
ATOM 745 O O . PHE A 1 93 ? 11.118 -5.192 -13.840 1.00 81.69 93 PHE A O 1
ATOM 752 N N . PHE A 1 94 ? 9.243 -5.461 -12.640 1.00 84.94 94 PHE A N 1
ATOM 753 C CA . PHE A 1 94 ? 8.350 -5.334 -13.798 1.00 84.94 94 PHE A CA 1
ATOM 754 C C . PHE A 1 94 ? 8.448 -3.966 -14.475 1.00 84.94 94 PHE A C 1
ATOM 756 O O . PHE A 1 94 ? 8.482 -3.900 -15.705 1.00 84.94 94 PHE A O 1
ATOM 763 N N . VAL A 1 95 ? 8.535 -2.881 -13.700 1.00 91.00 95 VAL A N 1
ATOM 764 C CA . VAL A 1 95 ? 8.742 -1.530 -14.247 1.00 91.00 95 VAL A CA 1
ATOM 765 C C . VAL A 1 95 ? 10.078 -1.445 -14.987 1.00 91.00 95 VAL A C 1
ATOM 767 O O . VAL A 1 95 ? 10.123 -0.942 -16.109 1.00 91.00 95 VAL A O 1
ATOM 770 N N . GLY A 1 96 ? 11.152 -1.982 -14.404 1.00 92.19 96 GLY A N 1
ATOM 771 C CA . GLY A 1 96 ? 12.476 -2.015 -15.025 1.00 92.19 96 GLY A CA 1
ATOM 772 C C . GLY A 1 96 ? 12.495 -2.789 -16.344 1.00 92.19 96 GLY A C 1
ATOM 773 O O . GLY A 1 96 ? 12.923 -2.249 -17.363 1.00 92.19 96 GLY A O 1
ATOM 774 N N . VAL A 1 97 ? 11.966 -4.017 -16.355 1.00 95.06 97 VAL A N 1
ATOM 775 C CA . VAL A 1 97 ? 11.884 -4.854 -17.567 1.00 95.06 97 VAL A CA 1
ATOM 776 C C . VAL A 1 97 ? 11.032 -4.185 -18.646 1.00 95.06 97 VAL A C 1
ATOM 778 O O . VAL A 1 97 ? 11.440 -4.142 -19.805 1.00 95.06 97 VAL A O 1
ATOM 781 N N . SER A 1 98 ? 9.889 -3.602 -18.276 1.00 93.06 98 SER A N 1
ATOM 782 C CA . SER A 1 98 ? 9.013 -2.898 -19.225 1.00 93.06 98 SER A CA 1
ATOM 783 C C . SER A 1 98 ? 9.699 -1.673 -19.832 1.00 93.06 98 SER A C 1
ATOM 785 O O . SER A 1 98 ? 9.592 -1.426 -21.031 1.00 93.06 98 SER A O 1
ATOM 787 N N . THR A 1 99 ? 10.448 -0.927 -19.017 1.00 95.81 99 THR A N 1
ATOM 788 C CA . THR A 1 99 ? 11.201 0.253 -19.465 1.00 95.81 99 THR A CA 1
ATOM 789 C C . THR A 1 99 ? 12.311 -0.150 -20.430 1.00 95.81 99 THR A C 1
ATOM 791 O O . THR A 1 99 ? 12.444 0.444 -21.497 1.00 95.81 99 THR A O 1
ATOM 794 N N . LEU A 1 100 ? 13.074 -1.196 -20.100 1.00 96.62 100 LEU A N 1
ATOM 795 C CA . LEU A 1 100 ? 14.122 -1.721 -20.972 1.00 96.62 100 LEU A CA 1
ATOM 796 C C . LEU A 1 100 ? 13.552 -2.205 -22.310 1.00 96.62 100 LEU A C 1
ATOM 798 O O . LEU A 1 100 ? 14.106 -1.896 -23.362 1.00 96.62 100 LEU A O 1
ATOM 802 N N . PHE A 1 101 ? 12.425 -2.918 -22.277 1.00 96.81 101 PHE A N 1
ATOM 803 C CA . PHE A 1 101 ? 11.742 -3.377 -23.483 1.00 96.81 101 PHE A CA 1
ATOM 804 C C . PHE A 1 101 ? 11.307 -2.209 -24.377 1.00 96.81 101 PHE A C 1
ATOM 806 O O . PHE A 1 101 ? 11.557 -2.235 -25.580 1.00 96.81 101 PHE A O 1
ATOM 813 N N . LEU A 1 102 ? 10.720 -1.155 -23.798 1.00 95.69 102 LEU A N 1
ATOM 814 C CA . LEU A 1 102 ? 10.338 0.049 -24.541 1.00 95.69 102 LEU A CA 1
ATOM 815 C C . LEU A 1 102 ? 11.547 0.746 -25.172 1.00 95.69 102 LEU A C 1
ATOM 817 O O . LEU A 1 102 ? 11.477 1.145 -26.331 1.00 95.69 102 LEU A O 1
ATOM 821 N N . LEU A 1 103 ? 12.666 0.854 -24.450 1.00 96.62 103 LEU A N 1
ATOM 822 C CA . LEU A 1 103 ? 13.896 1.448 -24.982 1.00 96.62 103 LEU A CA 1
ATOM 823 C C . LEU A 1 103 ? 14.459 0.644 -26.158 1.00 96.62 103 LEU A C 1
ATOM 825 O O . LEU A 1 103 ? 14.850 1.230 -27.166 1.00 96.62 103 LEU A O 1
ATOM 829 N N . LEU A 1 104 ? 14.457 -0.687 -26.060 1.00 96.50 104 LEU A N 1
ATOM 830 C CA . LEU A 1 104 ? 14.889 -1.565 -27.148 1.00 96.50 104 LEU A CA 1
ATOM 831 C C . LEU A 1 104 ? 13.970 -1.456 -28.364 1.00 96.50 104 LEU A C 1
ATOM 833 O O . LEU A 1 104 ? 14.459 -1.323 -29.483 1.00 96.50 104 LEU A O 1
ATOM 837 N N . ALA A 1 105 ? 12.652 -1.460 -28.156 1.00 94.38 105 ALA A N 1
ATOM 838 C CA . ALA A 1 105 ? 11.677 -1.291 -29.229 1.00 94.38 105 ALA A CA 1
ATOM 839 C C . ALA A 1 105 ? 11.841 0.067 -29.928 1.00 94.38 105 ALA A C 1
ATOM 841 O O . ALA A 1 105 ? 11.817 0.146 -31.155 1.00 94.38 105 ALA A O 1
ATOM 842 N N . MET A 1 106 ? 12.072 1.130 -29.156 1.00 93.94 106 MET A N 1
ATOM 843 C CA . MET A 1 106 ? 12.305 2.468 -29.690 1.00 93.94 106 MET A CA 1
ATOM 844 C C . MET A 1 106 ? 13.631 2.547 -30.460 1.00 93.94 106 MET A C 1
ATOM 846 O O . MET A 1 106 ? 13.672 3.115 -31.547 1.00 93.94 106 MET A O 1
ATOM 850 N N . GLY A 1 107 ? 14.697 1.918 -29.956 1.00 94.12 107 GLY A N 1
ATOM 851 C CA . GLY A 1 107 ? 15.972 1.802 -30.667 1.00 94.12 107 GLY A CA 1
ATOM 852 C C . GLY A 1 107 ? 15.843 1.020 -31.978 1.00 94.12 107 GLY A C 1
ATOM 853 O O . GLY A 1 107 ? 16.337 1.466 -33.011 1.00 94.12 107 GLY A O 1
ATOM 854 N N . ALA A 1 108 ? 15.116 -0.098 -31.967 1.00 92.19 108 ALA A N 1
ATOM 855 C CA . ALA A 1 108 ? 14.831 -0.879 -33.167 1.00 92.19 108 ALA A CA 1
ATOM 856 C C . ALA A 1 108 ? 14.034 -0.068 -34.199 1.00 92.19 108 ALA A C 1
ATOM 858 O O . ALA A 1 108 ? 14.364 -0.098 -35.381 1.00 92.19 108 ALA A O 1
ATOM 859 N N . LEU A 1 109 ? 13.039 0.710 -33.760 1.00 91.69 109 LEU A N 1
ATOM 860 C CA . LEU A 1 109 ? 12.269 1.596 -34.635 1.00 91.69 109 LEU A CA 1
ATOM 861 C C . LEU A 1 109 ? 13.160 2.645 -35.314 1.00 91.69 109 LEU A C 1
ATOM 863 O O . LEU A 1 109 ? 13.023 2.882 -36.510 1.00 91.69 109 LEU A O 1
ATOM 867 N N . VAL A 1 110 ? 14.095 3.248 -34.574 1.00 91.75 110 VAL A N 1
ATOM 868 C CA . VAL A 1 110 ? 15.055 4.217 -35.130 1.00 91.75 110 VAL A CA 1
ATOM 869 C C . VAL A 1 110 ? 15.970 3.561 -36.167 1.00 91.75 110 VAL A C 1
ATOM 871 O O . VAL A 1 110 ? 16.214 4.148 -37.218 1.00 91.75 110 VAL A O 1
ATOM 874 N N . LEU A 1 111 ? 16.437 2.337 -35.907 1.00 88.44 111 LEU A N 1
ATOM 875 C CA . LEU A 1 111 ? 17.293 1.587 -36.831 1.00 88.44 111 LEU A CA 1
ATOM 876 C C . LEU A 1 111 ? 16.551 1.097 -38.083 1.00 88.44 111 LEU A C 1
ATOM 878 O O . LEU A 1 111 ? 17.155 1.001 -39.147 1.00 88.44 111 LEU A O 1
ATOM 882 N N . LEU A 1 112 ? 15.253 0.801 -37.969 1.00 87.06 112 LEU A N 1
ATOM 883 C CA . LEU A 1 112 ? 14.391 0.388 -39.082 1.00 87.06 112 LEU A CA 1
ATOM 884 C C . LEU A 1 112 ? 13.850 1.570 -39.895 1.00 87.06 112 LEU A C 1
ATOM 886 O O . LEU A 1 112 ? 13.448 1.382 -41.039 1.00 87.06 112 LEU A O 1
ATOM 890 N N . ARG A 1 113 ? 13.863 2.787 -39.337 1.00 82.56 113 ARG A N 1
ATOM 891 C CA . ARG A 1 113 ? 13.408 4.019 -39.998 1.00 82.56 113 ARG A CA 1
ATOM 892 C C . ARG A 1 113 ? 13.935 4.199 -41.437 1.00 82.56 113 ARG A C 1
ATOM 894 O O . ARG A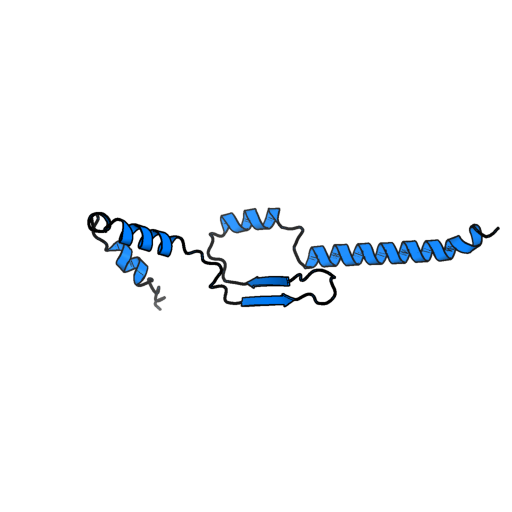 1 113 ? 13.107 4.456 -42.306 1.00 82.56 113 ARG A O 1
ATOM 901 N N . PRO A 1 114 ? 15.241 4.019 -41.740 1.00 82.12 114 PRO A N 1
ATOM 902 C CA . PRO A 1 114 ? 15.753 4.180 -43.104 1.00 82.12 114 PRO A CA 1
ATOM 903 C C . PRO A 1 114 ? 15.276 3.107 -44.095 1.00 82.12 114 PRO A C 1
ATOM 905 O O . PRO A 1 114 ? 15.419 3.311 -45.291 1.00 82.12 114 PRO A O 1
ATOM 908 N N . LEU A 1 115 ? 14.708 1.982 -43.641 1.00 72.12 115 LEU A N 1
ATOM 909 C CA . LEU A 1 115 ? 14.114 0.967 -44.525 1.00 72.12 115 LEU A CA 1
ATOM 910 C C . LEU A 1 115 ? 12.696 1.336 -44.993 1.00 72.12 115 LEU A C 1
ATOM 912 O O . LEU A 1 115 ? 12.202 0.734 -45.938 1.00 72.12 115 LEU A O 1
ATOM 916 N N . VAL A 1 116 ? 12.032 2.267 -44.301 1.00 71.06 116 VAL A N 1
ATOM 917 C CA . VAL A 1 116 ? 10.623 2.638 -44.529 1.00 71.06 116 VAL A CA 1
ATOM 918 C C . VAL A 1 116 ? 10.492 3.914 -45.377 1.00 71.06 116 VAL A C 1
ATOM 920 O O . VAL A 1 116 ? 9.421 4.183 -45.905 1.00 71.06 116 VAL A O 1
ATOM 923 N N . GLU A 1 117 ? 11.565 4.701 -45.518 1.00 62.62 117 GLU A N 1
ATOM 924 C CA . GLU A 1 117 ? 11.597 5.954 -46.300 1.00 62.62 117 GLU A CA 1
ATOM 925 C C . GLU A 1 117 ? 12.054 5.777 -47.774 1.00 62.62 117 GLU A C 1
ATOM 927 O O . GLU A 1 117 ? 12.270 6.779 -48.456 1.00 62.62 117 GLU A O 1
ATOM 932 N N . PHE A 1 118 ? 12.168 4.538 -48.278 1.00 53.03 118 PHE A N 1
ATOM 933 C CA . PHE A 1 118 ? 12.327 4.213 -49.712 1.00 53.03 118 PHE A CA 1
ATOM 934 C C . PHE A 1 118 ? 11.004 3.741 -50.320 1.00 53.03 118 PHE A C 1
ATOM 936 O O . PHE A 1 118 ? 10.754 4.081 -51.499 1.00 53.03 118 PHE A O 1
#

pLDDT: mean 71.56, std 14.9, range [36.31, 96.81]

Foldseek 3Di:
DDDPPPDPVVVVVVVPDDPCPVVPDDPVNVVVVVVVVVPPPLPDFPDWDKDFDPPDPDRDIDTDGHHDDPDDPVVVVVVCVVCVCPDPVNVVVVVVVVVVVVVVVVVVCVVCVVVPVD

Radius of gyration: 27.79 Å; Cα contacts (8 Å, |Δi|>4): 40; chains: 1; bounding box: 46×36×88 Å

Secondary structure (DSSP, 8-state):
--------HHHHHHHT--TTGGGG--HHHHHHHHHHHH---TT--SEEEEEEETTSSS-EEEEEEE----S-HHHHHHHHHHTGGGSHHHHHHHHHHHHHHHHHHHHHHHHHHHHH--

Solvent-accessible surface area (backbone atoms only — not comparable to full-atom values): 7545 Å² total; per-residue (Å²): 133,86,81,79,78,78,70,54,71,67,57,62,52,61,73,65,54,61,95,60,60,72,74,74,49,50,76,66,58,46,50,52,52,51,50,64,73,64,59,82,54,87,83,77,46,89,36,77,48,74,48,72,46,87,88,50,101,51,100,46,72,48,75,51,77,46,64,87,83,85,72,62,66,74,62,50,63,53,52,58,64,75,57,53,70,76,37,69,69,50,47,51,49,54,53,49,53,52,50,52,50,50,53,50,53,52,51,49,50,62,69,48,46,76,75,73,79,114

Mean predicted aligned error: 17.63 Å

Sequence (118 aa):
MAESSQTNPLEELLDRLPSGFFDGLNAEQRAQLWEAGHAVTWKRHPVNIRVNLPWLPRRLFVTVVAGSERRAGDRLAIEGRLHRLLRPGNVLFFVGVSTLFLLLAMGALVLLRPLVEF